Protein AF-A0A968LC89-F1 (afdb_monomer_lite)

Foldseek 3Di:
DPPDPDDPCCCVVQVDPDDDDPVVVCVRPPPDDCVVCVVVVVVVVVVVVVVPD

Radius of gyration: 18.92 Å; chains: 1; bounding box: 49×21×44 Å

pLDDT: mean 84.09, std 12.46, range [40.19, 94.75]

Sequence (53 aa):
MEGIKRCSNAQSLFGIHQIPSDNQIRNLLDQVAPEQVFGIFKQGLRLLEQQGH

Structure (mmCIF, N/CA/C/O backbone):
data_AF-A0A968LC89-F1
#
_entry.id   AF-A0A968LC89-F1
#
loop_
_atom_site.group_PDB
_atom_site.id
_atom_site.type_symbol
_atom_site.label_atom_id
_atom_site.label_alt_id
_atom_site.label_comp_id
_atom_site.label_asym_id
_atom_site.label_entity_id
_atom_site.label_seq_id
_atom_site.pdbx_PDB_ins_code
_atom_site.Cartn_x
_atom_site.Cartn_y
_atom_site.Cartn_z
_atom_site.occupancy
_atom_site.B_iso_or_equiv
_atom_site.auth_seq_id
_atom_site.auth_comp_id
_atom_site.auth_asym_id
_atom_site.auth_atom_id
_atom_site.pdbx_PDB_model_num
ATOM 1 N N . MET A 1 1 ? 33.984 -12.333 -18.984 1.00 40.19 1 MET A N 1
ATOM 2 C CA . MET A 1 1 ? 32.922 -12.749 -18.045 1.00 40.19 1 MET A CA 1
ATOM 3 C C . MET A 1 1 ? 32.021 -11.539 -17.851 1.00 40.19 1 MET A C 1
ATOM 5 O O . MET A 1 1 ? 32.300 -10.697 -17.009 1.00 40.19 1 MET A O 1
ATOM 9 N N . GLU A 1 2 ? 31.036 -11.364 -18.730 1.00 49.88 2 GLU A N 1
ATOM 10 C CA . GLU A 1 2 ? 30.079 -10.262 -18.605 1.00 49.88 2 GLU A CA 1
ATOM 11 C C . GLU A 1 2 ? 29.113 -10.61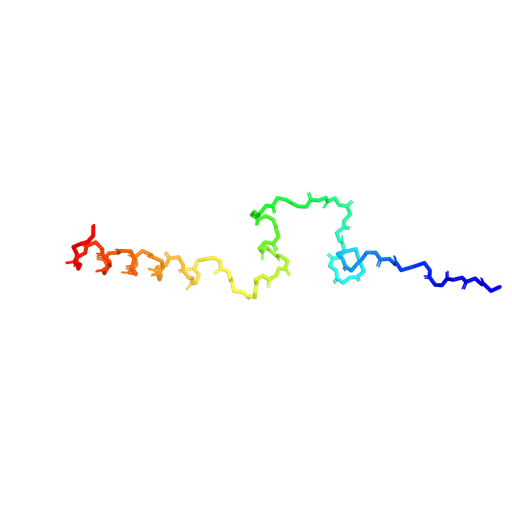5 -17.474 1.00 49.88 2 GLU A C 1
ATOM 13 O O . GLU A 1 2 ? 28.308 -11.538 -17.584 1.00 49.88 2 GLU A O 1
ATOM 18 N N . GLY A 1 3 ? 29.272 -9.954 -16.327 1.00 51.47 3 GLY A N 1
ATOM 19 C CA . GLY A 1 3 ? 28.359 -10.118 -15.206 1.00 51.47 3 GLY A CA 1
ATOM 20 C C . GLY A 1 3 ? 26.962 -9.682 -15.631 1.00 51.47 3 GLY A C 1
ATOM 21 O O . GLY A 1 3 ? 26.797 -8.584 -16.160 1.00 51.47 3 GLY A O 1
ATOM 22 N N . ILE A 1 4 ? 25.962 -10.535 -15.404 1.00 64.38 4 ILE A N 1
ATOM 23 C CA . ILE A 1 4 ? 24.554 -10.202 -15.632 1.00 64.38 4 ILE A CA 1
ATOM 24 C C . ILE A 1 4 ? 24.272 -8.909 -14.866 1.00 64.38 4 ILE A C 1
ATOM 26 O O . ILE A 1 4 ? 24.272 -8.893 -13.631 1.00 64.38 4 ILE A O 1
ATOM 30 N N . LYS A 1 5 ? 24.066 -7.809 -15.594 1.00 64.38 5 LYS A N 1
ATOM 31 C CA . LYS A 1 5 ? 23.670 -6.532 -15.010 1.00 64.38 5 LYS A CA 1
ATOM 32 C C . LYS A 1 5 ? 22.278 -6.755 -14.423 1.00 64.38 5 LYS A C 1
ATOM 34 O O . LYS A 1 5 ? 21.301 -6.813 -15.162 1.00 64.38 5 LYS A O 1
ATOM 39 N N . ARG A 1 6 ? 22.188 -6.984 -13.108 1.00 69.31 6 ARG A N 1
ATOM 40 C CA . ARG A 1 6 ? 20.902 -7.150 -12.420 1.00 69.31 6 ARG A CA 1
ATOM 41 C C . ARG A 1 6 ? 20.119 -5.852 -12.576 1.00 6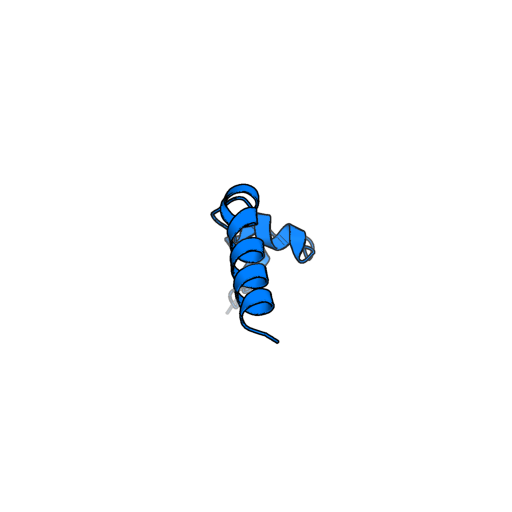9.31 6 ARG A C 1
ATOM 43 O O . ARG A 1 6 ? 20.424 -4.857 -11.924 1.00 69.31 6 ARG A O 1
ATOM 50 N N . CYS A 1 7 ? 19.144 -5.861 -13.476 1.00 70.38 7 CYS A N 1
ATOM 51 C CA . CYS A 1 7 ? 18.159 -4.798 -13.577 1.00 70.38 7 CYS A CA 1
ATOM 52 C C . CYS A 1 7 ? 17.360 -4.741 -12.269 1.00 70.38 7 CYS A C 1
ATOM 54 O O . CYS A 1 7 ? 17.114 -5.772 -11.641 1.00 70.38 7 CYS A O 1
ATOM 56 N N . SER A 1 8 ? 16.965 -3.539 -11.852 1.00 86.56 8 SER A N 1
ATOM 57 C CA . SER A 1 8 ? 16.124 -3.355 -10.666 1.00 86.56 8 SER A CA 1
ATOM 58 C C . SER A 1 8 ? 14.856 -4.200 -10.789 1.00 86.56 8 SER A C 1
ATOM 60 O O . SER A 1 8 ? 14.200 -4.155 -11.825 1.00 86.56 8 SER A O 1
ATOM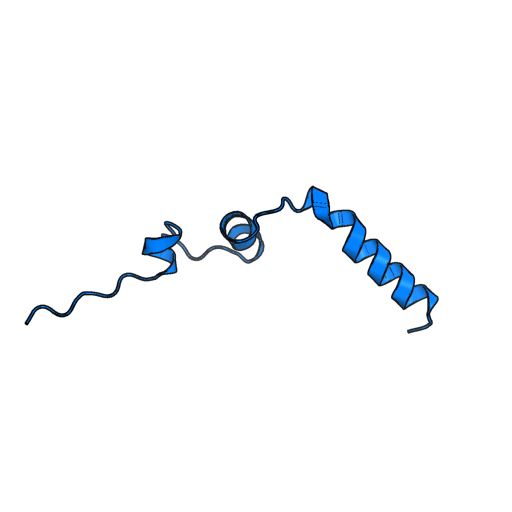 62 N N . ASN A 1 9 ? 14.475 -4.946 -9.748 1.00 87.56 9 ASN A N 1
ATOM 63 C CA . ASN A 1 9 ? 13.222 -5.711 -9.763 1.00 87.56 9 ASN A CA 1
ATOM 64 C C . ASN A 1 9 ? 12.010 -4.791 -9.963 1.00 87.56 9 ASN A C 1
ATOM 66 O O . ASN A 1 9 ? 11.070 -5.169 -10.650 1.00 87.56 9 ASN A O 1
ATOM 70 N N . ALA A 1 10 ? 12.065 -3.563 -9.436 1.00 87.62 10 ALA A N 1
ATOM 71 C CA . ALA A 1 10 ? 11.056 -2.534 -9.677 1.00 87.62 10 ALA A CA 1
ATOM 72 C C . ALA A 1 10 ? 10.897 -2.242 -11.180 1.00 87.62 10 ALA A C 1
ATOM 74 O O . ALA A 1 10 ? 9.788 -2.148 -11.696 1.00 87.62 10 ALA A O 1
ATOM 75 N N . GLN A 1 11 ? 12.014 -2.168 -11.900 1.00 89.31 11 GLN A N 1
ATOM 76 C CA . GLN A 1 11 ? 12.017 -1.953 -13.341 1.00 89.31 11 GLN A CA 1
ATOM 77 C C . GLN A 1 11 ? 11.601 -3.218 -14.108 1.00 89.31 11 GLN A C 1
ATOM 79 O O . GLN A 1 11 ? 10.745 -3.147 -14.982 1.00 89.31 11 GLN A O 1
ATOM 84 N N . SER A 1 12 ? 12.182 -4.376 -13.786 1.00 88.62 12 SER A N 1
ATOM 85 C CA . SER A 1 12 ? 11.999 -5.617 -14.553 1.00 88.62 12 SER A CA 1
ATOM 86 C C . SER A 1 12 ? 10.641 -6.284 -14.333 1.00 88.62 12 SER A C 1
ATOM 88 O O . SER A 1 12 ? 10.094 -6.852 -15.270 1.00 88.62 12 SER A O 1
ATOM 90 N N . LEU A 1 13 ? 10.113 -6.255 -13.106 1.00 89.00 13 LEU A N 1
ATOM 91 C CA . LEU A 1 13 ? 8.843 -6.906 -12.760 1.00 89.00 13 LEU A CA 1
ATOM 92 C C . LEU A 1 13 ? 7.649 -5.961 -12.908 1.00 89.00 13 LEU A C 1
ATOM 94 O O . LEU A 1 13 ? 6.562 -6.414 -13.242 1.00 89.00 13 LEU A O 1
ATOM 98 N N . PHE A 1 14 ? 7.851 -4.662 -12.662 1.00 88.44 14 PHE A N 1
ATOM 99 C CA . PHE A 1 14 ? 6.757 -3.691 -12.552 1.00 88.44 14 PHE A CA 1
ATOM 100 C C . PHE A 1 14 ? 6.872 -2.509 -13.528 1.00 88.44 14 PHE A C 1
ATOM 102 O O . PHE A 1 14 ? 6.039 -1.609 -13.485 1.00 88.44 14 PHE A O 1
ATOM 109 N N . GLY A 1 15 ? 7.888 -2.471 -14.401 1.00 88.88 15 GLY A N 1
ATOM 110 C CA . GLY A 1 15 ? 8.047 -1.397 -15.392 1.00 88.88 15 GLY A CA 1
ATOM 111 C C . GLY A 1 15 ? 8.306 -0.015 -14.783 1.00 88.88 15 GLY A C 1
ATOM 112 O O . GLY A 1 15 ? 8.024 1.007 -15.407 1.00 88.88 15 GLY A O 1
ATOM 113 N N . ILE A 1 16 ? 8.808 0.049 -13.547 1.00 91.00 16 ILE A N 1
ATOM 114 C CA . ILE A 1 16 ? 9.019 1.314 -12.841 1.00 91.00 16 ILE A CA 1
ATOM 115 C C . ILE A 1 16 ? 10.245 2.033 -13.422 1.00 91.00 16 ILE A C 1
ATOM 117 O O . ILE A 1 16 ? 11.378 1.573 -13.276 1.00 91.00 16 ILE A O 1
ATOM 121 N N . HIS A 1 17 ? 10.012 3.191 -14.045 1.00 91.19 17 HIS A N 1
ATOM 122 C CA . HIS A 1 17 ? 11.058 4.074 -14.586 1.00 91.19 17 HIS A CA 1
ATOM 123 C C . HIS A 1 17 ? 11.338 5.304 -13.708 1.00 91.19 17 HIS A C 1
ATOM 125 O O . HIS A 1 17 ? 12.417 5.886 -13.787 1.00 91.19 17 HIS A O 1
ATOM 131 N N . GLN A 1 18 ? 10.378 5.693 -12.867 1.00 90.94 18 GLN A N 1
ATOM 132 C CA . GLN A 1 18 ? 10.484 6.788 -11.902 1.00 90.94 18 GLN A CA 1
ATOM 133 C C . GLN A 1 18 ? 10.000 6.291 -10.544 1.00 90.94 18 GLN A C 1
ATOM 135 O O . GLN A 1 18 ? 9.073 5.487 -10.495 1.00 90.94 18 GLN A O 1
ATOM 140 N N . ILE A 1 19 ? 10.614 6.759 -9.455 1.00 90.56 19 ILE A N 1
ATOM 141 C CA . ILE A 1 19 ? 10.227 6.342 -8.102 1.00 90.56 19 ILE A CA 1
ATOM 142 C C . ILE A 1 19 ? 8.772 6.776 -7.855 1.00 90.56 19 ILE A C 1
ATOM 144 O O . ILE A 1 19 ? 8.498 7.978 -7.890 1.00 90.56 19 ILE A O 1
ATOM 148 N N . PRO A 1 20 ? 7.836 5.833 -7.637 1.00 92.31 20 PRO A N 1
ATOM 149 C CA . PRO A 1 20 ? 6.449 6.172 -7.371 1.00 92.31 20 PRO A CA 1
ATOM 150 C C . PRO A 1 20 ? 6.300 6.729 -5.953 1.00 92.31 20 PRO A C 1
ATOM 152 O O . PRO A 1 20 ? 7.059 6.389 -5.044 1.00 92.31 20 PRO A O 1
ATOM 155 N N . SER A 1 21 ? 5.275 7.550 -5.749 1.00 94.12 21 SER A N 1
ATOM 156 C CA . SER A 1 21 ? 4.794 7.881 -4.405 1.00 94.12 21 SER A CA 1
ATOM 157 C C . SER A 1 21 ? 4.127 6.674 -3.731 1.00 94.12 21 SER A C 1
ATOM 159 O O . SER A 1 21 ? 3.737 5.710 -4.392 1.00 94.12 21 SER A O 1
ATOM 161 N N . ASP A 1 22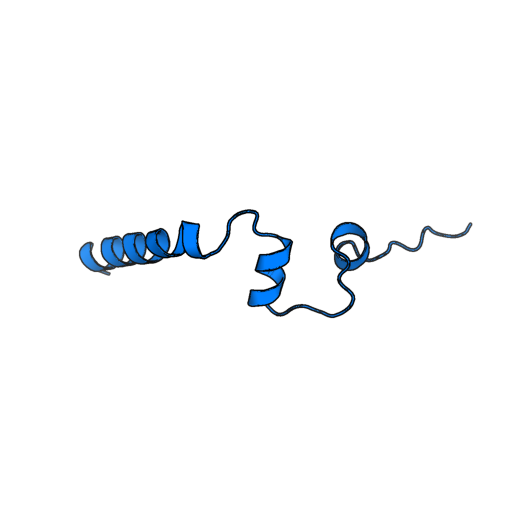 ? 3.921 6.765 -2.416 1.00 90.44 22 ASP A N 1
ATOM 162 C CA . ASP A 1 22 ? 3.206 5.757 -1.618 1.00 90.44 22 ASP A CA 1
ATOM 163 C C . ASP A 1 22 ? 1.810 5.419 -2.183 1.00 90.44 22 ASP A C 1
ATOM 165 O O . ASP A 1 22 ? 1.412 4.261 -2.263 1.00 90.44 22 ASP A O 1
ATOM 169 N N . ASN A 1 23 ? 1.072 6.414 -2.679 1.00 89.56 23 ASN A N 1
ATOM 170 C CA . ASN A 1 23 ? -0.234 6.155 -3.287 1.00 89.56 23 ASN A CA 1
ATOM 171 C C . ASN A 1 23 ? -0.119 5.475 -4.659 1.00 89.56 23 ASN A C 1
ATOM 173 O O . ASN A 1 23 ? -0.983 4.688 -5.031 1.00 89.56 23 ASN A O 1
ATOM 177 N N . GLN A 1 24 ? 0.940 5.763 -5.417 1.00 91.88 24 GLN A N 1
ATOM 178 C CA . GLN A 1 24 ? 1.148 5.173 -6.740 1.00 91.88 24 GLN A CA 1
ATOM 179 C C . GLN A 1 24 ? 1.646 3.728 -6.663 1.00 91.88 24 GLN A C 1
ATOM 181 O O . GLN A 1 24 ? 1.298 2.939 -7.537 1.00 91.88 24 GLN A O 1
ATOM 186 N N . ILE A 1 25 ? 2.424 3.357 -5.637 1.00 92.06 25 ILE A N 1
ATOM 187 C CA . ILE A 1 25 ? 2.894 1.971 -5.488 1.00 92.06 25 ILE A CA 1
ATOM 188 C C . ILE A 1 25 ? 1.731 1.004 -5.214 1.00 92.06 25 ILE A C 1
ATOM 190 O O . ILE A 1 25 ? 1.766 -0.128 -5.690 1.00 92.06 25 ILE A O 1
ATOM 194 N N . ARG A 1 26 ? 0.657 1.464 -4.554 1.00 91.00 26 ARG A N 1
ATOM 195 C CA . ARG A 1 26 ? -0.565 0.665 -4.344 1.00 91.00 26 ARG A CA 1
ATOM 196 C C . ARG A 1 26 ? -1.199 0.206 -5.654 1.00 91.00 26 ARG A C 1
ATOM 198 O O . ARG A 1 26 ? -1.588 -0.946 -5.759 1.00 91.00 26 ARG A O 1
ATOM 205 N N . ASN A 1 27 ? -1.188 1.042 -6.695 1.00 88.06 27 ASN A N 1
ATOM 206 C CA . ASN A 1 27 ? -1.699 0.660 -8.020 1.00 88.06 27 ASN A CA 1
ATOM 207 C C . ASN A 1 27 ? -0.909 -0.487 -8.672 1.00 88.06 27 ASN A C 1
ATOM 209 O O . ASN A 1 27 ? -1.396 -1.103 -9.615 1.00 88.06 27 ASN A O 1
ATOM 213 N N . LEU A 1 28 ? 0.326 -0.729 -8.224 1.00 89.44 28 LEU A N 1
ATOM 214 C CA . LEU A 1 28 ? 1.205 -1.764 -8.765 1.00 89.44 28 LEU A CA 1
ATOM 215 C C . LEU A 1 28 ? 1.164 -3.054 -7.940 1.00 89.44 28 LEU A C 1
ATOM 217 O O . LEU A 1 28 ? 1.373 -4.130 -8.495 1.00 89.44 28 LEU A O 1
ATOM 221 N N . LEU A 1 29 ? 0.950 -2.945 -6.626 1.00 89.81 29 LEU A N 1
ATOM 222 C CA . LEU A 1 29 ? 1.072 -4.066 -5.690 1.00 89.81 29 LEU A CA 1
ATOM 223 C C . LEU A 1 29 ? -0.272 -4.583 -5.169 1.00 89.81 29 LEU A C 1
ATOM 225 O O . LEU A 1 29 ? -0.385 -5.777 -4.880 1.00 89.81 29 LEU A O 1
ATOM 229 N N . ASP A 1 30 ? -1.282 -3.721 -5.054 1.00 89.88 30 ASP A N 1
ATOM 230 C CA . ASP A 1 30 ? -2.567 -4.105 -4.484 1.00 89.88 30 ASP A CA 1
ATOM 231 C C . ASP A 1 30 ? -3.441 -4.739 -5.568 1.00 89.88 30 ASP A C 1
ATOM 233 O O . ASP A 1 30 ? -3.792 -4.127 -6.574 1.00 89.88 30 ASP A O 1
ATOM 237 N N . GLN A 1 31 ? -3.837 -5.991 -5.343 1.00 88.00 31 GLN A N 1
ATOM 238 C CA . GLN A 1 31 ? -4.761 -6.705 -6.233 1.00 88.00 31 GLN A CA 1
ATOM 239 C C . GLN A 1 31 ? -6.207 -6.209 -6.099 1.00 88.00 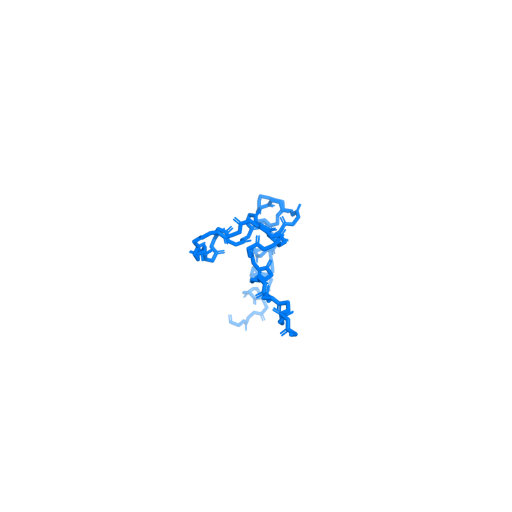31 GLN A C 1
ATOM 241 O O . GLN A 1 31 ? -7.066 -6.547 -6.911 1.00 88.00 31 GLN A O 1
ATOM 246 N N . VAL A 1 32 ? -6.492 -5.457 -5.036 1.00 87.94 32 VAL A N 1
ATOM 247 C CA . VAL A 1 32 ? -7.834 -5.053 -4.636 1.00 87.94 32 VAL A CA 1
ATOM 248 C C . VAL A 1 32 ? -7.895 -3.534 -4.600 1.00 87.94 32 VAL A C 1
ATOM 250 O O . VAL A 1 32 ? -7.083 -2.889 -3.943 1.00 87.94 32 VAL A O 1
ATOM 253 N N . ALA A 1 33 ? -8.882 -2.969 -5.295 1.00 85.94 33 ALA A N 1
ATOM 254 C CA . ALA A 1 33 ? -9.073 -1.529 -5.346 1.00 85.94 33 ALA A CA 1
ATOM 255 C C . ALA A 1 33 ? -9.419 -0.962 -3.949 1.00 85.94 33 ALA A C 1
ATOM 257 O O . ALA A 1 33 ? -10.154 -1.616 -3.195 1.00 85.94 33 ALA A O 1
ATOM 258 N N . PRO A 1 34 ? -8.945 0.249 -3.592 1.00 83.50 34 PRO A N 1
ATOM 259 C CA . PRO A 1 34 ? -9.168 0.847 -2.274 1.00 83.50 34 PRO A CA 1
ATOM 260 C C . PRO A 1 34 ? -10.641 0.892 -1.850 1.00 83.50 34 PRO A C 1
ATOM 262 O O . PRO A 1 34 ? -10.952 0.720 -0.671 1.00 83.50 34 PRO A O 1
ATOM 265 N N . GLU A 1 35 ? -11.560 1.066 -2.801 1.00 87.19 35 GLU A N 1
ATOM 266 C CA . GLU A 1 35 ? -13.007 1.137 -2.573 1.00 87.19 35 GLU A CA 1
ATOM 267 C C . GLU A 1 35 ? -13.559 -0.149 -1.948 1.00 87.19 35 GLU A C 1
ATOM 269 O O . GLU A 1 35 ? -14.528 -0.099 -1.191 1.00 87.19 35 GLU A O 1
ATOM 274 N N . GLN A 1 36 ? -12.924 -1.293 -2.214 1.00 86.50 36 GLN A N 1
ATOM 275 C CA . GLN A 1 36 ? -13.341 -2.591 -1.679 1.00 86.50 36 GLN A CA 1
ATOM 276 C C . GLN A 1 36 ? -12.959 -2.773 -0.202 1.00 86.50 36 GLN A C 1
ATOM 278 O O . GLN A 1 36 ? -13.548 -3.601 0.489 1.00 86.50 36 GLN A O 1
ATOM 283 N N . VAL A 1 37 ? -11.992 -1.997 0.305 1.00 83.88 37 VAL A N 1
ATOM 284 C CA . VAL A 1 37 ? -11.480 -2.103 1.686 1.00 83.88 37 VAL A CA 1
ATOM 285 C C . VAL A 1 37 ? -11.717 -0.842 2.526 1.00 83.88 37 VAL A C 1
ATOM 287 O O . VAL A 1 37 ? -11.535 -0.867 3.745 1.00 83.88 37 VAL A O 1
ATOM 290 N N . PHE A 1 38 ? -12.201 0.245 1.912 1.00 80.00 38 PHE A N 1
ATOM 291 C CA . PHE A 1 38 ? -12.366 1.574 2.522 1.00 80.00 38 PHE A CA 1
ATOM 292 C C . PHE A 1 38 ? -13.274 1.597 3.770 1.00 80.00 38 PHE A C 1
ATOM 294 O O . PHE A 1 38 ? -13.199 2.509 4.599 1.00 80.00 38 PHE A O 1
ATOM 301 N N . GLY A 1 39 ? -14.134 0.588 3.933 1.00 83.88 39 GLY A N 1
ATOM 302 C CA . GLY A 1 39 ? -15.006 0.435 5.099 1.00 83.88 39 GLY A CA 1
ATOM 303 C C . GLY A 1 39 ? -14.347 -0.244 6.302 1.00 83.88 39 GLY A C 1
ATOM 304 O O . GLY A 1 39 ? -14.697 0.082 7.437 1.00 83.88 39 GLY A O 1
ATOM 305 N N . ILE A 1 40 ? -13.389 -1.147 6.074 1.00 87.31 40 ILE A N 1
ATOM 306 C CA . ILE A 1 40 ? -12.841 -2.027 7.119 1.00 87.31 40 ILE A CA 1
ATOM 307 C C . ILE A 1 40 ? -12.004 -1.234 8.116 1.00 87.31 40 ILE A C 1
ATOM 309 O O . ILE A 1 40 ? -12.203 -1.363 9.322 1.00 87.31 40 ILE A O 1
ATOM 313 N N . PHE A 1 41 ? -11.141 -0.341 7.625 1.00 84.94 41 PHE A N 1
ATOM 314 C CA . PHE A 1 41 ? -10.346 0.524 8.497 1.00 84.94 41 PHE A CA 1
ATOM 315 C C . PHE A 1 41 ? -11.237 1.358 9.427 1.00 84.94 41 PHE A C 1
ATOM 317 O O . PHE A 1 41 ? -11.033 1.376 10.637 1.00 84.94 41 PHE A O 1
ATOM 324 N N . LYS A 1 42 ? -12.286 1.991 8.881 1.00 87.94 42 LYS A N 1
ATOM 325 C CA . LYS A 1 42 ? -13.226 2.799 9.673 1.00 87.94 42 LYS A CA 1
ATOM 326 C C . LYS A 1 42 ? -14.000 1.967 10.697 1.00 87.94 42 LYS A C 1
ATOM 328 O O . LYS A 1 42 ? -14.322 2.475 11.764 1.00 87.94 42 LYS A O 1
ATOM 333 N N . GLN A 1 43 ? -14.350 0.724 10.368 1.00 91.62 43 GLN A N 1
ATOM 334 C CA . GLN A 1 43 ? -15.018 -0.182 11.306 1.00 91.62 43 GLN A CA 1
ATOM 335 C C . GLN A 1 43 ? -14.087 -0.581 12.453 1.00 91.62 43 GLN A C 1
ATOM 337 O O . GLN A 1 43 ? -14.495 -0.486 13.607 1.00 91.62 43 GLN A O 1
ATOM 342 N N . GLY A 1 44 ? -12.843 -0.957 12.144 1.00 91.06 44 GLY A N 1
ATOM 343 C CA . GLY A 1 44 ? -11.835 -1.287 13.151 1.00 91.06 44 GLY A CA 1
ATOM 344 C C . GLY A 1 44 ? -11.511 -0.101 14.059 1.00 91.06 44 GLY A C 1
ATOM 345 O O . GLY A 1 44 ? -11.503 -0.255 15.275 1.00 91.06 44 GLY A O 1
ATOM 346 N N . LEU A 1 45 ? -11.337 1.095 13.489 1.00 91.06 45 LEU A N 1
ATOM 347 C CA . LEU A 1 45 ? -11.113 2.317 14.263 1.00 91.06 45 LEU A CA 1
ATOM 348 C C . LEU A 1 45 ? -12.271 2.594 15.228 1.00 91.06 45 LEU A C 1
ATOM 350 O O . LEU A 1 45 ? -12.034 2.775 16.415 1.00 91.06 45 LEU A O 1
ATOM 354 N N . ARG A 1 46 ? -13.522 2.536 14.751 1.00 93.44 46 ARG A N 1
ATOM 355 C CA . ARG A 1 46 ? -14.694 2.716 15.622 1.00 93.44 46 ARG A CA 1
ATOM 356 C C . ARG A 1 46 ? -14.764 1.682 16.739 1.00 93.44 46 ARG A C 1
ATOM 358 O O . ARG A 1 46 ? -15.177 2.021 17.840 1.00 93.44 46 ARG A O 1
ATOM 365 N N . LEU A 1 47 ? -14.397 0.431 16.461 1.00 93.62 47 LEU A N 1
ATOM 366 C CA . LEU A 1 47 ? -14.348 -0.609 17.486 1.00 93.62 47 LEU A CA 1
ATOM 367 C C . LEU A 1 47 ? -13.313 -0.264 18.566 1.00 93.62 47 LEU A C 1
ATOM 369 O O . LEU A 1 47 ? -13.620 -0.379 19.747 1.00 93.62 47 LEU A O 1
ATOM 373 N N . LEU A 1 48 ? -12.124 0.198 18.166 1.00 93.81 48 LEU A N 1
ATOM 374 C CA . LEU A 1 48 ? -11.074 0.627 19.094 1.00 93.81 48 LEU A CA 1
ATOM 375 C C . LEU A 1 48 ? -11.512 1.840 19.931 1.00 93.81 48 LEU A C 1
ATOM 377 O O . LEU A 1 48 ? -11.357 1.821 21.148 1.00 93.81 48 LEU A O 1
ATOM 381 N N . GLU A 1 49 ? -12.122 2.849 19.303 1.00 94.75 49 GLU A N 1
ATOM 382 C CA . GLU A 1 49 ? -12.666 4.035 19.986 1.00 94.75 49 GLU A CA 1
ATOM 383 C C . GLU A 1 49 ? -13.758 3.655 21.002 1.00 94.75 49 GLU A C 1
ATOM 385 O O . GLU A 1 49 ? -13.779 4.154 22.125 1.00 94.75 49 GLU A O 1
ATOM 390 N N . GLN A 1 50 ? -14.656 2.730 20.641 1.00 93.12 50 GLN A N 1
ATOM 391 C CA . GLN A 1 50 ? -15.713 2.234 21.534 1.00 93.12 50 GLN A CA 1
ATOM 392 C C . GLN A 1 50 ? -15.172 1.422 22.715 1.00 9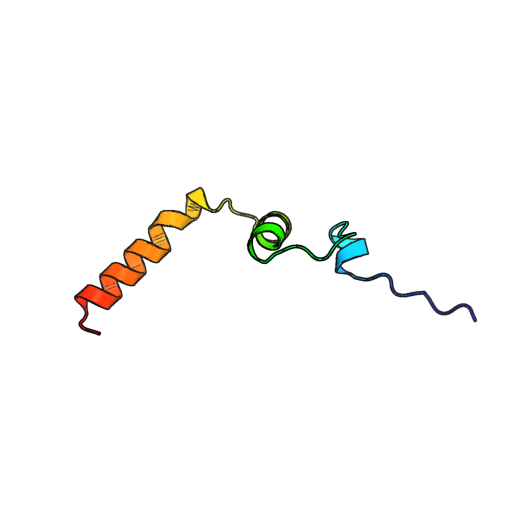3.12 50 GLN A C 1
ATOM 394 O O . GLN A 1 50 ? -15.812 1.374 23.765 1.00 93.12 50 GLN A O 1
ATOM 399 N N . GLN A 1 51 ? -14.019 0.773 22.548 1.00 89.81 51 GLN A N 1
ATOM 400 C CA . GLN A 1 51 ? -13.369 -0.013 23.595 1.00 89.81 51 GLN A CA 1
ATOM 401 C C . GLN A 1 51 ? -12.515 0.835 24.553 1.00 89.81 51 GLN A C 1
ATOM 403 O O . GLN A 1 51 ? -12.021 0.296 25.542 1.00 89.81 51 GLN A O 1
ATOM 408 N N . GLY A 1 52 ? -12.427 2.153 24.338 1.00 66.25 52 GLY A N 1
ATOM 409 C CA . GLY A 1 52 ? -11.899 3.096 25.323 1.00 66.25 52 GLY A CA 1
ATOM 410 C C . GLY A 1 52 ? -10.375 3.212 25.344 1.00 66.25 52 GLY A C 1
ATOM 411 O O . GLY A 1 52 ? -9.769 3.085 26.408 1.00 66.25 52 GLY A O 1
ATOM 412 N N . HIS A 1 53 ? -9.775 3.499 24.187 1.00 53.03 53 HIS A N 1
ATOM 413 C CA . HIS A 1 53 ? -8.454 4.129 24.101 1.00 53.03 53 HIS A CA 1
ATOM 414 C C . HIS A 1 53 ? -8.580 5.604 23.726 1.00 53.03 53 HIS A C 1
ATOM 416 O O . HIS A 1 53 ? -9.342 5.901 22.779 1.00 53.03 53 HIS A O 1
#

Secondary structure (DSSP, 8-state):
--------HHHHHH---SPPPHHHHHHHH-SS-HHHHHHHHHHHHHHHHHTT-